Protein AF-V2Y0Q2-F1 (afdb_monomer_lite)

Secondary structure (DSSP, 8-state):
--HHHHHHHHHTS-HHHHHHHHH-HHHHHHHHHHHHHH-TTHHHHHHHHHHHHTS-HHHHHH----STTHHHHHHHHHTT-----

Organism: NCBI:txid592026

Sequence (85 aa):
MDSKITLLLKTVHNPQYYIYYFGGKDKAEKYLNKILKEDKFKNKYINFYNKLKEMTREEASQVSNEFNGAGLIKFAYLNGLEMIA

Foldseek 3Di:
DDPVVVVCCLPPNPVLVVCCVPVNQVSSLVVVQVVLVPDPCNVVLVVLLVVLVVDDLVVLVPDDQPDRCSVVSSVCNNVVRDHDD

Radius of gyration: 12.84 Å; chains: 1; bounding box: 25×32×29 Å

Structure (mmCIF, N/CA/C/O backbone):
data_AF-V2Y0Q2-F1
#
_entry.id   AF-V2Y0Q2-F1
#
loop_
_atom_site.group_PDB
_atom_site.id
_atom_site.type_symbol
_atom_site.label_atom_id
_atom_site.label_alt_id
_atom_site.label_comp_id
_atom_site.label_asym_id
_atom_site.label_entity_id
_atom_site.label_seq_id
_atom_site.pdbx_PDB_ins_code
_atom_site.Cartn_x
_atom_site.Cartn_y
_atom_site.Cartn_z
_atom_site.occupancy
_atom_site.B_iso_or_equiv
_atom_site.auth_seq_id
_atom_site.auth_comp_id
_atom_site.auth_asym_id
_atom_site.auth_atom_id
_atom_site.pdbx_PDB_model_num
ATOM 1 N N . MET A 1 1 ? -7.514 -21.601 15.344 1.00 44.03 1 MET A N 1
ATOM 2 C CA . MET A 1 1 ? -6.402 -21.143 14.484 1.00 44.03 1 MET A CA 1
ATOM 3 C C . MET A 1 1 ? -5.343 -20.574 15.410 1.00 44.03 1 MET A C 1
ATOM 5 O O . MET A 1 1 ? -5.677 -19.716 16.215 1.00 44.03 1 MET A O 1
ATOM 9 N N . ASP A 1 2 ? -4.145 -21.149 15.401 1.00 34.97 2 ASP A N 1
ATOM 10 C CA . ASP A 1 2 ? -3.158 -20.996 16.475 1.00 34.97 2 ASP A CA 1
ATOM 11 C C . ASP A 1 2 ? -2.570 -19.574 16.546 1.00 34.97 2 ASP A C 1
ATOM 13 O O . ASP A 1 2 ? -2.146 -19.002 15.535 1.00 34.97 2 ASP A O 1
ATOM 17 N N . SER A 1 3 ? -2.522 -18.991 17.744 1.00 44.91 3 SER A N 1
ATOM 18 C CA . SER A 1 3 ? -2.086 -17.607 17.995 1.00 44.91 3 SER A CA 1
ATOM 19 C C . SER A 1 3 ? -0.640 -17.356 17.538 1.00 44.91 3 SER A C 1
ATOM 21 O O . SER A 1 3 ? -0.292 -16.246 17.134 1.00 44.91 3 SER A O 1
ATOM 23 N N . LYS A 1 4 ? 0.190 -18.410 17.523 1.00 32.19 4 LYS A N 1
ATOM 24 C CA . LYS A 1 4 ? 1.569 -18.389 17.007 1.00 32.19 4 LYS A CA 1
ATOM 25 C C . LYS A 1 4 ? 1.648 -18.243 15.485 1.00 32.19 4 LYS A C 1
ATOM 27 O O . LYS A 1 4 ? 2.521 -17.530 15.002 1.00 32.19 4 LYS A O 1
ATOM 32 N N . ILE A 1 5 ? 0.725 -18.849 14.735 1.00 35.78 5 ILE A N 1
ATOM 33 C CA . ILE A 1 5 ? 0.677 -18.744 13.264 1.00 35.78 5 ILE A CA 1
ATOM 34 C C . ILE A 1 5 ? 0.300 -17.316 12.854 1.00 35.78 5 ILE A C 1
ATOM 36 O O . ILE A 1 5 ? 0.900 -16.746 11.948 1.00 35.78 5 ILE A O 1
ATOM 40 N N . THR A 1 6 ? -0.627 -16.690 13.583 1.00 38.72 6 THR A N 1
ATOM 41 C CA . THR A 1 6 ? -1.031 -15.291 13.350 1.00 38.72 6 THR A CA 1
ATOM 42 C C . THR A 1 6 ? 0.108 -14.305 13.636 1.00 38.72 6 THR A C 1
ATOM 44 O O . THR A 1 6 ? 0.238 -13.292 12.949 1.00 38.72 6 THR A O 1
ATOM 47 N N . LEU A 1 7 ? 0.960 -14.605 14.623 1.00 34.22 7 LEU A N 1
ATOM 48 C CA . LEU A 1 7 ? 2.133 -13.793 14.944 1.00 34.22 7 LEU A CA 1
ATOM 49 C C . LEU A 1 7 ? 3.257 -13.979 13.910 1.00 34.22 7 LEU A C 1
ATOM 51 O O . LEU A 1 7 ? 3.818 -12.984 13.473 1.00 34.22 7 LEU A O 1
ATOM 55 N N . LEU A 1 8 ? 3.519 -15.212 13.456 1.00 28.47 8 LEU A N 1
ATOM 56 C CA . LEU A 1 8 ? 4.505 -15.533 12.407 1.00 28.47 8 LEU A CA 1
ATOM 57 C C . LEU A 1 8 ? 4.144 -14.936 11.036 1.00 28.47 8 LEU A C 1
ATOM 59 O O . LEU A 1 8 ? 5.010 -14.421 10.329 1.00 28.47 8 LEU A O 1
ATOM 63 N N . LEU A 1 9 ? 2.857 -14.935 10.681 1.00 38.19 9 LEU A N 1
ATOM 64 C CA . LEU A 1 9 ? 2.355 -14.244 9.491 1.00 38.19 9 LEU A CA 1
ATOM 65 C C . LEU A 1 9 ? 2.470 -12.715 9.626 1.00 38.19 9 LEU A C 1
ATOM 67 O O . LEU A 1 9 ? 2.732 -12.022 8.648 1.00 38.19 9 LEU A O 1
ATOM 71 N N . LYS A 1 10 ? 2.344 -12.167 10.842 1.00 44.09 10 LYS A N 1
ATOM 72 C CA . LYS A 1 10 ? 2.597 -10.741 11.104 1.00 44.09 10 LYS A CA 1
ATOM 73 C C . LYS A 1 10 ? 4.080 -10.360 11.046 1.00 44.09 10 LYS A C 1
ATOM 75 O O . LYS A 1 10 ? 4.366 -9.206 10.742 1.00 44.09 10 LYS A O 1
ATOM 80 N N . THR A 1 11 ? 5.004 -11.270 11.362 1.00 41.28 11 THR A N 1
ATOM 81 C CA . THR A 1 11 ? 6.424 -10.931 11.563 1.00 41.28 11 THR A CA 1
ATOM 82 C C . THR A 1 11 ? 7.362 -11.338 10.431 1.00 41.28 11 THR A C 1
ATOM 84 O O . THR A 1 11 ? 8.414 -10.718 10.318 1.00 41.28 11 THR A O 1
ATOM 87 N N . VAL A 1 12 ? 7.024 -12.324 9.588 1.00 42.81 12 VAL A N 1
ATOM 88 C CA . VAL A 1 12 ? 7.989 -12.851 8.594 1.00 42.81 12 VAL A CA 1
ATOM 89 C C . VAL A 1 12 ? 7.433 -12.918 7.168 1.00 42.81 12 VAL A C 1
ATOM 91 O O . VAL A 1 12 ? 8.170 -12.672 6.218 1.00 42.81 12 VAL A O 1
ATOM 94 N N . HIS A 1 13 ? 6.130 -13.144 6.982 1.00 52.19 13 HIS A N 1
ATOM 95 C CA . HIS A 1 13 ? 5.526 -13.172 5.648 1.00 52.19 13 HIS A CA 1
ATOM 96 C C . HIS A 1 13 ? 4.134 -12.556 5.668 1.00 52.19 13 HIS A C 1
ATOM 98 O O . HIS A 1 13 ? 3.150 -13.195 6.035 1.00 52.19 13 HIS A O 1
ATOM 104 N N . ASN A 1 14 ? 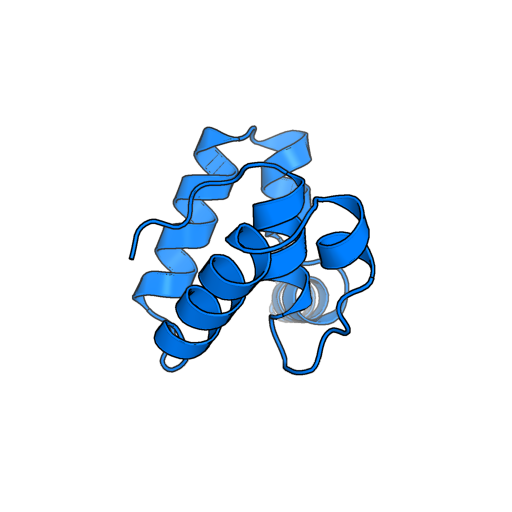4.075 -11.293 5.264 1.00 64.06 14 ASN A N 1
ATOM 105 C CA . ASN A 1 14 ? 2.861 -10.502 5.281 1.00 64.06 14 ASN A CA 1
ATOM 106 C C . ASN A 1 14 ? 1.735 -11.212 4.483 1.00 64.06 14 ASN A C 1
ATOM 108 O O . ASN A 1 14 ? 1.943 -11.519 3.305 1.00 64.06 14 ASN A O 1
ATOM 112 N N . PRO A 1 15 ? 0.555 -11.488 5.084 1.00 64.75 15 PRO A N 1
ATOM 113 C CA . PRO A 1 15 ? -0.537 -12.249 4.464 1.00 64.75 15 PRO A CA 1
ATOM 114 C C . PRO A 1 15 ? -0.957 -11.735 3.088 1.00 64.75 15 PRO A C 1
ATOM 116 O O . PRO A 1 15 ? -1.455 -12.506 2.271 1.00 64.75 15 PRO A O 1
ATOM 119 N N . GLN A 1 16 ? -0.710 -10.454 2.804 1.00 58.91 16 GLN A N 1
ATOM 120 C CA . GLN A 1 16 ? -0.921 -9.859 1.489 1.00 58.91 16 GLN A CA 1
ATOM 121 C C . GLN A 1 16 ? -0.219 -10.607 0.357 1.00 58.91 16 GLN A C 1
ATOM 123 O O . GLN A 1 16 ? -0.810 -10.771 -0.704 1.00 58.91 16 GLN A O 1
ATOM 128 N N . TYR A 1 17 ? 1.015 -11.075 0.578 1.00 65.75 17 TYR A N 1
ATOM 129 C CA . TYR A 1 17 ? 1.769 -11.823 -0.428 1.00 65.75 17 TYR A CA 1
ATOM 130 C C . TYR A 1 17 ? 1.046 -13.127 -0.768 1.00 65.75 17 TYR A C 1
ATOM 132 O O . TYR A 1 17 ? 0.797 -13.413 -1.935 1.00 65.75 17 TYR A O 1
ATOM 140 N N . TYR A 1 18 ? 0.637 -13.885 0.250 1.00 64.19 18 TYR A N 1
ATOM 141 C CA . TYR A 1 18 ? -0.092 -15.138 0.057 1.00 64.19 18 TYR A CA 1
ATOM 142 C C . TYR A 1 18 ? -1.453 -14.916 -0.604 1.00 64.19 18 TYR A C 1
ATOM 144 O O . TYR A 1 18 ? -1.820 -15.637 -1.527 1.00 64.19 18 TYR A O 1
ATOM 152 N N . ILE A 1 19 ? -2.196 -13.897 -0.175 1.00 72.50 19 ILE A N 1
ATOM 153 C CA . ILE A 1 19 ? -3.502 -13.595 -0.765 1.00 72.50 19 ILE A CA 1
ATOM 154 C C . ILE A 1 19 ? -3.343 -13.129 -2.214 1.00 72.50 19 ILE A C 1
ATOM 156 O O . ILE A 1 19 ? -4.157 -13.507 -3.046 1.00 72.50 19 ILE A O 1
ATOM 160 N N . TYR A 1 20 ? -2.293 -12.380 -2.548 1.00 68.69 20 TYR A N 1
ATOM 161 C CA . TYR A 1 20 ? -2.020 -11.993 -3.929 1.00 68.69 20 TYR A CA 1
ATOM 162 C C . TYR A 1 20 ? -1.718 -13.205 -4.816 1.00 68.69 20 TYR A C 1
ATOM 164 O O . TYR A 1 20 ? -2.392 -13.401 -5.825 1.00 68.69 20 TYR A O 1
ATOM 172 N N . TYR A 1 21 ? -0.771 -14.057 -4.413 1.00 70.12 21 TYR A N 1
ATOM 173 C CA . TYR A 1 21 ? -0.344 -15.197 -5.229 1.00 70.12 21 TYR A CA 1
ATOM 174 C C . TYR A 1 21 ? -1.402 -16.303 -5.348 1.00 70.12 21 TYR A C 1
ATOM 176 O O . TYR A 1 21 ? -1.538 -16.893 -6.415 1.00 70.12 21 TYR A O 1
ATOM 184 N N . PHE A 1 22 ? -2.165 -16.584 -4.286 1.00 67.88 22 PHE A N 1
ATOM 185 C CA . PHE A 1 22 ? -3.133 -17.693 -4.270 1.00 67.88 22 PHE A CA 1
ATOM 186 C C . PHE A 1 22 ? -4.594 -17.243 -4.389 1.00 67.88 22 PHE A C 1
ATOM 188 O O . PHE A 1 22 ? -5.459 -18.013 -4.800 1.00 67.88 22 PHE A O 1
ATOM 195 N N . GLY A 1 23 ? -4.895 -16.009 -3.992 1.00 74.69 23 GLY A N 1
ATOM 196 C CA . GLY A 1 23 ? -6.242 -15.442 -3.993 1.00 74.69 23 GLY A CA 1
ATOM 197 C C . GLY A 1 23 ? -6.521 -14.480 -5.148 1.00 74.69 23 GLY A C 1
ATOM 198 O O . GLY A 1 23 ? -7.694 -14.193 -5.396 1.00 74.69 23 GLY A O 1
ATOM 199 N N . GLY A 1 24 ? -5.485 -14.017 -5.851 1.00 83.06 24 GLY A N 1
ATOM 200 C CA . GLY A 1 24 ? -5.589 -13.046 -6.934 1.00 83.06 24 GLY A CA 1
ATOM 201 C C . GLY A 1 24 ? -5.674 -11.595 -6.452 1.00 83.06 24 GLY A C 1
ATOM 202 O O . GLY A 1 24 ? -5.868 -11.305 -5.266 1.00 83.06 24 GLY A O 1
ATOM 203 N N . LYS A 1 25 ? -5.535 -10.677 -7.415 1.00 86.25 25 LYS A N 1
ATOM 204 C CA . LYS A 1 25 ? -5.474 -9.224 -7.201 1.00 86.25 25 LYS A CA 1
ATOM 205 C C . LYS A 1 25 ? -6.661 -8.696 -6.386 1.00 86.25 25 LYS A C 1
ATOM 207 O O . LYS A 1 25 ? -6.444 -8.115 -5.327 1.00 86.25 25 LYS A O 1
ATOM 212 N N . ASP A 1 26 ? -7.892 -8.997 -6.795 1.00 89.12 26 ASP A N 1
ATOM 213 C CA . ASP A 1 26 ? -9.110 -8.473 -6.157 1.00 89.12 26 ASP A CA 1
ATOM 214 C C . ASP A 1 26 ? -9.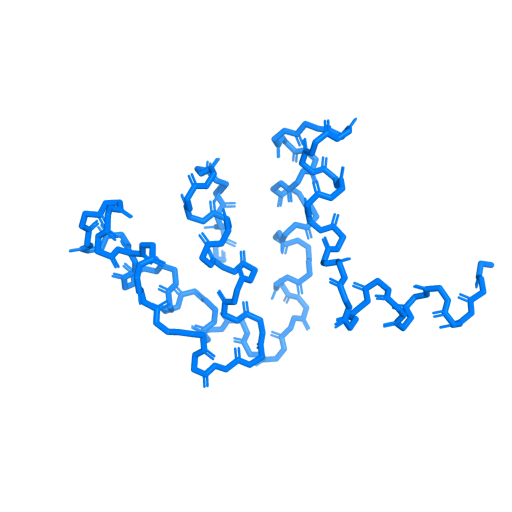208 -8.839 -4.667 1.00 89.12 26 ASP A C 1
ATOM 216 O O . ASP A 1 26 ? -9.580 -8.024 -3.816 1.00 89.12 26 ASP A O 1
ATOM 220 N N . LYS A 1 27 ? -8.846 -10.081 -4.309 1.00 86.88 27 LYS A N 1
ATOM 221 C CA . LYS A 1 27 ? -8.850 -10.521 -2.905 1.00 86.88 27 LYS A CA 1
ATOM 222 C C . LYS A 1 27 ? -7.742 -9.838 -2.112 1.00 86.88 27 LYS A C 1
ATOM 224 O O . LYS A 1 27 ? -7.955 -9.509 -0.942 1.00 86.88 27 LYS A O 1
ATOM 229 N N . ALA A 1 28 ? -6.585 -9.615 -2.733 1.00 85.06 28 ALA A N 1
ATOM 230 C CA . ALA A 1 28 ? -5.474 -8.912 -2.110 1.00 85.06 28 ALA A CA 1
ATOM 231 C C . ALA A 1 28 ? -5.821 -7.445 -1.844 1.00 85.06 28 ALA A C 1
ATOM 233 O O . ALA A 1 28 ? -5.569 -6.965 -0.742 1.00 85.06 28 ALA A O 1
ATOM 234 N N . GLU A 1 29 ? -6.466 -6.755 -2.783 1.00 88.94 29 GLU A N 1
ATOM 235 C CA . GLU A 1 29 ? -6.937 -5.379 -2.594 1.00 88.94 29 GLU A CA 1
ATOM 236 C C . GLU A 1 29 ? -8.013 -5.297 -1.512 1.00 88.94 29 GLU A C 1
ATOM 238 O O . GLU A 1 29 ? -7.922 -4.472 -0.602 1.00 88.94 29 GLU A O 1
ATOM 243 N N . LYS A 1 30 ? -9.005 -6.195 -1.533 1.00 88.25 30 LYS A N 1
ATOM 244 C CA . LYS A 1 30 ? -10.057 -6.222 -0.506 1.00 88.25 30 LYS A CA 1
ATOM 245 C C . LYS A 1 30 ? -9.486 -6.444 0.894 1.00 8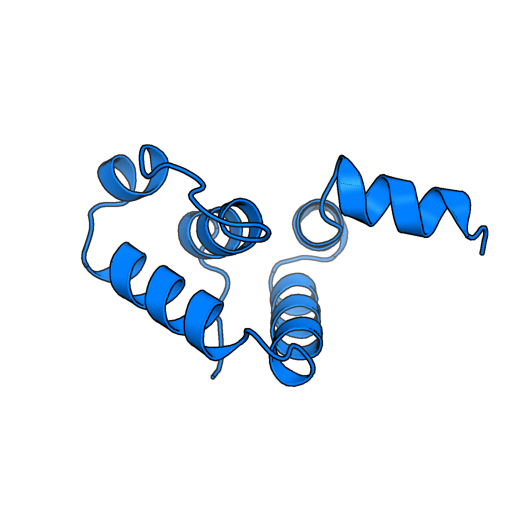8.25 30 LYS A C 1
ATOM 247 O O . LYS A 1 30 ? -9.925 -5.797 1.845 1.00 88.25 30 LYS A O 1
ATOM 252 N N . TYR A 1 31 ? -8.513 -7.345 1.036 1.00 85.19 31 TYR A N 1
ATOM 253 C CA . TYR A 1 31 ? -7.840 -7.566 2.314 1.00 85.19 31 TYR A CA 1
ATOM 254 C C . TYR A 1 31 ? -7.016 -6.340 2.734 1.00 85.19 31 TYR A C 1
ATOM 256 O O . TYR A 1 31 ? -7.118 -5.929 3.887 1.00 85.19 31 TYR A O 1
ATOM 264 N N . LEU A 1 32 ? -6.276 -5.717 1.803 1.00 85.00 32 LEU A N 1
ATOM 265 C CA . LEU A 1 32 ? -5.436 -4.536 2.056 1.00 85.00 32 LEU A CA 1
ATOM 266 C C . LEU A 1 32 ? -6.276 -3.376 2.581 1.00 85.00 32 LEU A C 1
ATOM 268 O O . LEU A 1 32 ? -6.000 -2.811 3.634 1.00 85.00 32 LEU A O 1
ATOM 272 N N . ASN A 1 33 ? -7.348 -3.057 1.867 1.00 87.00 33 ASN A N 1
ATOM 273 C CA . ASN A 1 33 ? -8.214 -1.943 2.219 1.00 87.00 33 ASN A CA 1
ATOM 274 C C . ASN A 1 33 ? -8.977 -2.211 3.524 1.00 87.00 33 ASN A C 1
ATOM 276 O O . ASN A 1 33 ? -9.178 -1.292 4.316 1.00 87.00 33 ASN A O 1
ATOM 280 N N . LYS A 1 34 ? -9.324 -3.475 3.820 1.00 86.12 34 LYS A N 1
ATOM 281 C CA . LYS A 1 34 ? -9.912 -3.845 5.115 1.00 86.12 34 LYS A CA 1
ATOM 282 C C . LYS A 1 34 ? -8.959 -3.559 6.278 1.00 86.12 34 LYS A C 1
ATOM 284 O O . LYS A 1 34 ? -9.373 -2.916 7.236 1.00 86.12 34 LYS A O 1
ATOM 289 N N . ILE A 1 35 ? -7.706 -4.019 6.200 1.00 82.00 35 ILE A N 1
ATOM 290 C CA . ILE A 1 35 ? -6.743 -3.821 7.296 1.00 82.00 35 ILE A CA 1
ATOM 291 C C . ILE A 1 35 ? -6.385 -2.341 7.473 1.00 82.00 35 ILE A C 1
ATOM 293 O O . ILE A 1 35 ? -6.277 -1.877 8.602 1.00 82.00 35 ILE A O 1
ATOM 297 N N . LEU A 1 36 ? -6.266 -1.582 6.379 1.00 83.94 36 LEU A N 1
ATOM 298 C CA . LEU A 1 36 ? -5.929 -0.159 6.429 1.00 83.94 36 LEU A CA 1
ATOM 299 C C . LEU A 1 36 ? -7.057 0.691 7.010 1.00 83.94 36 LEU A C 1
ATOM 301 O O . LEU A 1 36 ? -6.785 1.633 7.749 1.00 83.94 36 LEU A O 1
ATOM 305 N N . LYS A 1 37 ? -8.319 0.365 6.713 1.00 84.81 37 LYS A N 1
ATOM 306 C CA . LYS A 1 37 ? -9.475 1.120 7.216 1.00 84.81 37 LYS A CA 1
ATOM 307 C C . LYS A 1 37 ? -9.542 1.147 8.747 1.00 84.81 37 LYS A C 1
ATOM 309 O O . LYS A 1 37 ? -9.985 2.143 9.317 1.00 84.81 37 LYS A O 1
ATOM 314 N N . GLU A 1 38 ? -9.109 0.066 9.389 1.00 81.56 38 GLU A N 1
ATOM 315 C CA . GLU A 1 38 ? -9.137 -0.123 10.844 1.00 81.56 38 GLU A CA 1
ATOM 316 C C . GLU A 1 38 ? -7.821 0.301 11.530 1.00 81.56 38 GLU A C 1
ATOM 318 O O . GLU A 1 38 ? -7.761 0.375 12.759 1.00 81.56 38 GLU A O 1
ATOM 323 N N . ASP A 1 39 ? -6.764 0.609 10.768 1.00 83.12 39 ASP A N 1
ATOM 324 C CA . ASP A 1 39 ? -5.446 0.926 11.319 1.00 83.12 39 ASP A CA 1
ATOM 325 C C . ASP A 1 39 ? -5.314 2.406 11.723 1.00 83.12 39 ASP A C 1
ATOM 327 O O . ASP A 1 39 ? -5.566 3.332 10.945 1.00 83.12 39 ASP A O 1
ATOM 331 N N . LYS A 1 40 ? -4.835 2.650 12.948 1.00 87.12 40 LYS A N 1
ATOM 332 C CA . LYS A 1 40 ? -4.611 4.003 13.486 1.00 87.12 40 LYS A CA 1
ATOM 333 C C . LYS A 1 40 ? -3.558 4.814 12.716 1.00 87.12 40 LYS A C 1
ATOM 335 O O . LYS A 1 40 ? -3.542 6.037 12.815 1.00 87.12 40 LYS A O 1
ATOM 340 N N . PHE A 1 41 ? -2.681 4.157 11.958 1.00 85.62 41 PHE A N 1
ATOM 341 C CA . PHE A 1 41 ? -1.637 4.768 11.137 1.00 85.62 41 PHE A CA 1
ATOM 342 C C . PHE A 1 41 ? -1.991 4.823 9.644 1.00 85.62 41 PHE A C 1
ATOM 344 O O . PHE A 1 41 ? -1.117 5.134 8.835 1.00 85.62 41 PHE A O 1
ATOM 351 N N . LYS A 1 42 ? -3.254 4.590 9.253 1.00 86.38 42 LYS A N 1
ATOM 352 C CA . LYS A 1 42 ? -3.696 4.581 7.844 1.00 86.38 42 LYS A CA 1
ATOM 353 C C . LYS A 1 42 ? -3.193 5.757 7.004 1.00 86.38 42 LYS A C 1
ATOM 355 O O . LYS A 1 42 ? -2.714 5.555 5.893 1.00 86.38 42 LYS A O 1
ATOM 360 N N . ASN A 1 43 ? -3.199 6.969 7.559 1.00 90.69 43 ASN A N 1
ATOM 361 C CA 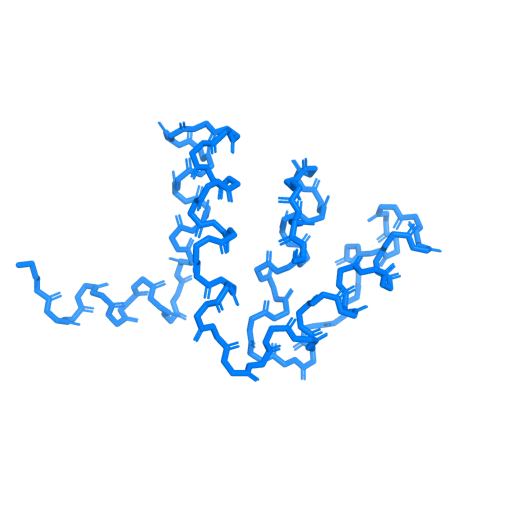. ASN A 1 43 ? -2.745 8.166 6.848 1.00 90.69 43 ASN A CA 1
ATOM 362 C C . ASN A 1 43 ? -1.248 8.092 6.512 1.00 90.69 43 ASN A C 1
ATOM 364 O O . ASN A 1 43 ? -0.834 8.537 5.448 1.00 90.69 43 ASN A O 1
ATOM 368 N N . LYS A 1 44 ? -0.432 7.476 7.378 1.00 90.69 44 LYS A N 1
ATOM 369 C CA . LYS A 1 44 ? 0.995 7.246 7.114 1.00 90.69 44 LYS A CA 1
ATOM 370 C C . LYS A 1 44 ? 1.189 6.282 5.942 1.00 90.69 44 LYS A C 1
ATOM 372 O O . LYS A 1 44 ? 2.037 6.531 5.091 1.00 90.69 44 LYS A O 1
ATOM 377 N N . TYR A 1 45 ? 0.384 5.220 5.877 1.00 91.06 45 TYR A N 1
ATOM 378 C CA . TYR A 1 45 ? 0.402 4.262 4.770 1.00 91.06 45 TYR A CA 1
ATOM 379 C C . TYR A 1 45 ? -0.035 4.899 3.447 1.00 91.06 45 TYR A C 1
ATOM 381 O O . TYR A 1 45 ? 0.658 4.738 2.446 1.00 91.06 45 TYR A O 1
ATOM 389 N N . ILE A 1 46 ? -1.129 5.666 3.452 1.00 90.62 46 ILE A N 1
ATOM 390 C CA . ILE A 1 46 ? -1.643 6.376 2.269 1.00 90.62 46 ILE A CA 1
ATOM 391 C C . ILE A 1 46 ? -0.630 7.409 1.765 1.00 90.62 46 ILE A C 1
ATOM 393 O O . ILE A 1 46 ? -0.319 7.431 0.577 1.00 90.62 46 ILE A O 1
ATOM 397 N N . ASN A 1 47 ? -0.057 8.221 2.658 1.00 93.12 47 ASN A N 1
ATOM 398 C CA . ASN A 1 47 ? 0.948 9.216 2.282 1.00 93.12 47 ASN A CA 1
ATOM 399 C C . ASN A 1 47 ? 2.188 8.560 1.671 1.00 93.12 47 ASN A C 1
ATOM 401 O O . ASN A 1 47 ? 2.713 9.044 0.672 1.00 93.12 47 ASN A O 1
ATOM 405 N N . PHE A 1 48 ? 2.638 7.437 2.236 1.00 93.94 48 PHE A N 1
ATOM 406 C CA . PHE A 1 48 ? 3.754 6.690 1.669 1.00 93.94 48 PHE A CA 1
ATOM 407 C C . PHE A 1 48 ? 3.409 6.104 0.294 1.00 93.94 48 PHE A C 1
ATOM 409 O O . PHE A 1 48 ? 4.204 6.241 -0.626 1.00 93.94 48 PHE A O 1
ATOM 416 N N . TYR A 1 49 ? 2.216 5.529 0.116 1.00 93.12 49 TYR A N 1
ATOM 417 C CA . TYR A 1 49 ? 1.756 5.030 -1.185 1.00 93.12 49 TYR A CA 1
ATOM 418 C C . TYR A 1 49 ? 1.711 6.132 -2.252 1.00 93.12 49 TYR A C 1
ATOM 420 O O . TYR A 1 49 ? 2.180 5.930 -3.368 1.00 93.12 49 TYR A O 1
ATOM 428 N N . ASN A 1 50 ? 1.198 7.315 -1.902 1.00 93.88 50 ASN A N 1
ATOM 429 C CA . ASN A 1 50 ? 1.151 8.461 -2.810 1.00 93.88 50 ASN A CA 1
ATOM 430 C C . ASN A 1 50 ? 2.552 8.977 -3.159 1.00 93.88 50 ASN A C 1
ATOM 432 O O . ASN A 1 50 ? 2.813 9.222 -4.330 1.00 93.88 50 ASN A O 1
ATOM 436 N N . LYS A 1 51 ? 3.478 9.026 -2.193 1.00 94.38 51 LYS A N 1
ATOM 437 C CA . LYS A 1 51 ? 4.891 9.341 -2.457 1.00 94.38 51 LYS A CA 1
ATOM 438 C C . LYS A 1 51 ? 5.517 8.373 -3.469 1.00 94.38 51 LYS A C 1
ATOM 440 O O . LYS A 1 51 ? 6.285 8.799 -4.320 1.00 94.38 51 LYS A O 1
ATOM 445 N N . LEU A 1 52 ? 5.195 7.077 -3.402 1.00 94.88 52 LEU A N 1
ATOM 446 C CA . LEU A 1 52 ? 5.710 6.098 -4.370 1.00 94.88 52 LEU A CA 1
ATOM 447 C C . LEU A 1 52 ? 5.171 6.335 -5.791 1.00 94.88 52 LEU A C 1
ATOM 449 O O . LEU A 1 52 ? 5.898 6.082 -6.745 1.00 94.88 52 LEU A O 1
ATOM 453 N N . LYS A 1 53 ? 3.938 6.845 -5.944 1.00 93.88 53 LYS A N 1
ATOM 454 C CA . LYS A 1 53 ? 3.353 7.185 -7.258 1.00 93.88 53 LYS A CA 1
ATOM 455 C C . LYS A 1 53 ? 4.052 8.351 -7.958 1.00 93.88 53 LYS A C 1
ATOM 457 O O . LYS A 1 53 ? 3.916 8.488 -9.168 1.00 93.88 53 LYS A O 1
ATOM 462 N N . GLU A 1 54 ? 4.763 9.188 -7.211 1.00 95.31 54 GLU A N 1
ATOM 463 C CA . GLU A 1 54 ? 5.542 10.312 -7.744 1.00 95.31 54 GLU A CA 1
ATOM 464 C C . GLU A 1 54 ? 6.920 9.871 -8.272 1.00 95.31 54 GLU A C 1
ATOM 466 O O . GLU A 1 54 ? 7.681 10.695 -8.771 1.00 95.31 54 GLU A O 1
ATOM 471 N N . MET A 1 55 ? 7.249 8.580 -8.159 1.00 95.25 55 MET A N 1
ATOM 472 C CA . MET A 1 55 ? 8.536 7.998 -8.536 1.00 95.25 55 MET A CA 1
ATOM 473 C C . MET A 1 55 ? 8.376 6.986 -9.670 1.00 95.25 55 MET A C 1
ATOM 475 O O . MET A 1 55 ? 7.329 6.347 -9.825 1.00 95.25 55 MET A O 1
ATOM 479 N N . THR A 1 56 ? 9.459 6.754 -10.410 1.00 94.94 56 THR A N 1
ATOM 480 C CA . THR A 1 56 ? 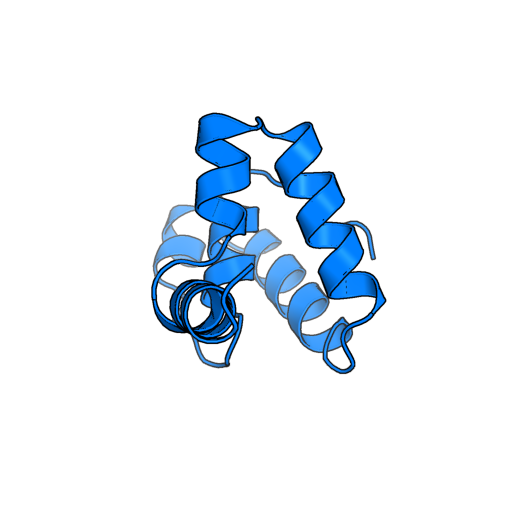9.554 5.575 -11.277 1.00 94.94 56 THR A CA 1
ATOM 481 C C . THR A 1 56 ? 9.468 4.291 -10.450 1.00 94.94 56 THR A C 1
ATOM 483 O O . THR A 1 56 ? 9.696 4.260 -9.235 1.00 94.94 56 THR A O 1
ATOM 486 N N . ARG A 1 57 ? 9.130 3.183 -11.112 1.00 92.50 57 ARG A N 1
ATOM 487 C CA . ARG A 1 57 ? 9.018 1.874 -10.461 1.00 92.50 57 ARG A CA 1
ATOM 488 C C . ARG A 1 57 ? 10.363 1.422 -9.882 1.00 92.50 57 ARG A C 1
ATOM 490 O O . ARG A 1 57 ? 10.405 0.841 -8.796 1.00 92.50 57 ARG A O 1
ATOM 497 N N . GLU A 1 58 ? 11.447 1.712 -10.591 1.00 94.06 58 GLU A N 1
ATOM 498 C CA . GLU A 1 58 ? 12.825 1.429 -10.207 1.00 94.06 58 GLU A CA 1
ATOM 499 C C . GLU A 1 58 ? 13.204 2.207 -8.946 1.00 94.06 58 GLU A C 1
ATOM 501 O O . GLU A 1 58 ? 13.615 1.593 -7.962 1.00 94.06 58 GLU A O 1
ATOM 506 N N . GLU A 1 59 ? 12.984 3.523 -8.919 1.00 96.06 59 GLU A N 1
ATOM 507 C CA . GLU A 1 59 ? 13.230 4.364 -7.739 1.00 96.06 59 GLU A CA 1
ATOM 508 C C . GLU A 1 59 ? 12.417 3.885 -6.535 1.00 96.06 59 GLU A C 1
ATOM 510 O O . GLU A 1 59 ? 12.971 3.635 -5.463 1.00 96.06 59 GLU A O 1
ATOM 515 N N . ALA A 1 60 ? 11.115 3.656 -6.727 1.00 93.44 60 ALA A N 1
ATOM 516 C CA . ALA A 1 60 ? 10.225 3.163 -5.684 1.00 93.44 60 ALA A CA 1
ATOM 517 C C . ALA A 1 60 ? 10.683 1.814 -5.103 1.00 93.44 60 ALA A C 1
ATOM 519 O O . ALA A 1 60 ? 10.518 1.571 -3.905 1.00 93.44 60 ALA A O 1
ATOM 520 N N . SER A 1 61 ? 11.285 0.936 -5.917 1.00 91.00 61 SER A N 1
ATOM 521 C CA . SER A 1 61 ? 11.817 -0.355 -5.455 1.00 91.00 61 SER A CA 1
ATOM 522 C C . SER A 1 61 ? 12.962 -0.191 -4.444 1.00 91.00 61 SER A C 1
ATOM 524 O O . SER A 1 61 ? 13.041 -0.959 -3.475 1.00 91.00 61 SER A O 1
ATOM 526 N N . GLN A 1 62 ? 13.777 0.855 -4.621 1.00 93.50 62 GLN A N 1
ATOM 527 C CA . GLN A 1 62 ? 14.954 1.165 -3.805 1.00 93.50 62 GLN A CA 1
ATOM 528 C C . GLN A 1 62 ? 14.627 1.973 -2.545 1.00 93.50 62 GLN A C 1
ATOM 530 O O . GLN A 1 62 ? 15.458 2.055 -1.641 1.00 93.50 62 GLN A O 1
ATOM 535 N N . VAL A 1 63 ? 13.414 2.527 -2.433 1.00 93.25 63 VAL A N 1
ATOM 536 C CA . VAL A 1 63 ? 12.975 3.243 -1.227 1.00 93.25 63 VAL A CA 1
ATOM 537 C C . VAL A 1 63 ? 13.077 2.330 -0.000 1.00 93.25 63 VAL A C 1
ATOM 539 O O . VAL A 1 63 ? 12.566 1.201 0.017 1.00 93.25 63 VAL A O 1
ATOM 542 N N . SER A 1 64 ? 13.751 2.827 1.036 1.00 89.19 64 SER A N 1
ATOM 543 C CA . SER A 1 64 ? 13.935 2.146 2.315 1.00 89.19 64 SER A CA 1
ATOM 544 C C . SER A 1 64 ? 12.602 1.973 3.054 1.00 89.19 64 SER A C 1
ATOM 546 O O . SER A 1 64 ? 11.674 2.776 2.956 1.00 89.19 64 SER A O 1
ATOM 548 N N . ASN A 1 65 ? 12.493 0.894 3.830 1.00 88.06 65 ASN A N 1
ATOM 549 C CA . ASN A 1 65 ? 11.311 0.633 4.649 1.00 88.06 65 ASN A CA 1
ATOM 550 C C . ASN A 1 65 ? 11.455 1.333 6.012 1.00 88.06 65 ASN A C 1
ATOM 552 O O . ASN A 1 65 ? 11.772 0.695 7.011 1.00 88.06 65 ASN A O 1
ATOM 556 N N . GLU A 1 66 ? 11.227 2.646 6.057 1.00 85.44 66 GLU A N 1
ATOM 557 C CA . GLU A 1 66 ? 11.494 3.496 7.237 1.00 85.44 66 GLU A CA 1
ATOM 558 C C . GLU A 1 66 ? 10.513 3.302 8.410 1.00 85.44 66 GLU A C 1
ATOM 560 O O . GLU A 1 66 ? 10.646 3.922 9.465 1.00 85.44 66 GLU A O 1
ATOM 565 N N . PHE A 1 67 ? 9.482 2.470 8.247 1.00 84.88 67 PHE A N 1
ATOM 566 C CA . PHE A 1 67 ? 8.499 2.203 9.293 1.00 84.88 67 PHE A CA 1
ATOM 567 C C . PHE A 1 67 ? 7.836 0.832 9.135 1.00 84.88 67 PHE A C 1
ATOM 569 O O . PHE A 1 67 ? 7.797 0.248 8.049 1.00 84.88 67 PHE A O 1
ATOM 576 N N . ASN A 1 68 ? 7.257 0.329 10.229 1.00 81.94 68 ASN A N 1
ATOM 577 C CA . ASN A 1 68 ? 6.536 -0.940 10.219 1.00 81.94 68 ASN A CA 1
ATOM 578 C C . ASN A 1 68 ? 5.307 -0.871 9.291 1.00 81.94 68 ASN A C 1
ATOM 580 O O . ASN A 1 68 ? 4.435 -0.017 9.459 1.00 81.94 68 ASN A O 1
ATOM 584 N N . GLY A 1 69 ? 5.261 -1.763 8.303 1.00 82.31 69 GLY A N 1
ATOM 585 C CA . GLY A 1 69 ? 4.269 -1.766 7.228 1.00 82.31 69 GLY A CA 1
ATOM 586 C C . GLY A 1 69 ? 4.720 -1.075 5.935 1.00 82.31 69 GLY A C 1
ATOM 587 O O . GLY A 1 69 ? 4.072 -1.272 4.916 1.00 82.31 69 GLY A O 1
ATOM 588 N N . ALA A 1 70 ? 5.849 -0.356 5.892 1.00 88.31 70 ALA A N 1
ATOM 589 C CA . ALA A 1 70 ? 6.341 0.262 4.649 1.00 88.31 70 ALA A CA 1
ATOM 590 C C . ALA A 1 70 ? 6.570 -0.773 3.530 1.00 88.31 70 ALA A C 1
ATOM 592 O O . ALA A 1 70 ? 6.178 -0.555 2.386 1.00 88.31 70 ALA A O 1
ATOM 593 N N . GLY A 1 71 ? 7.100 -1.951 3.880 1.00 87.50 71 GLY A N 1
ATOM 594 C CA . GLY A 1 71 ? 7.284 -3.050 2.929 1.00 87.50 71 GLY A CA 1
ATOM 595 C C . GLY A 1 71 ? 5.972 -3.554 2.313 1.00 87.50 71 GLY A C 1
ATOM 596 O O . GLY A 1 71 ? 5.949 -3.880 1.130 1.00 87.50 71 GLY A O 1
ATOM 597 N N . LEU A 1 72 ? 4.869 -3.554 3.077 1.00 86.00 72 LEU A N 1
ATOM 598 C CA . LEU A 1 72 ? 3.534 -3.907 2.575 1.00 86.00 72 LEU A CA 1
ATOM 599 C C . LEU A 1 72 ? 3.069 -2.927 1.500 1.00 86.00 72 LEU A C 1
ATOM 601 O O . LEU A 1 72 ? 2.597 -3.335 0.445 1.00 86.00 72 LEU A O 1
ATOM 605 N N . ILE A 1 73 ? 3.197 -1.635 1.788 1.00 89.81 73 ILE A N 1
ATOM 606 C CA . ILE A 1 73 ? 2.730 -0.568 0.903 1.00 89.81 73 ILE A CA 1
ATOM 607 C C . ILE A 1 73 ? 3.588 -0.508 -0.359 1.00 89.81 73 ILE A C 1
ATOM 609 O O . ILE A 1 73 ? 3.056 -0.388 -1.461 1.00 89.81 73 ILE A O 1
ATOM 613 N N . LYS A 1 74 ? 4.907 -0.689 -0.216 1.00 91.00 74 LYS A N 1
ATOM 614 C CA . LYS A 1 74 ? 5.813 -0.824 -1.357 1.00 91.00 74 LYS A CA 1
ATOM 615 C C . LYS A 1 74 ? 5.448 -2.031 -2.219 1.00 91.00 74 LYS A C 1
ATOM 617 O O . LYS A 1 74 ? 5.383 -1.907 -3.436 1.00 91.00 74 LYS A O 1
ATOM 622 N N . PHE A 1 75 ? 5.158 -3.181 -1.609 1.00 88.12 75 PHE A N 1
ATOM 623 C CA . PHE A 1 75 ? 4.677 -4.352 -2.342 1.00 88.12 75 PHE A CA 1
ATOM 624 C C . PHE A 1 75 ? 3.371 -4.067 -3.087 1.00 88.12 75 PHE A C 1
ATOM 626 O O . PHE A 1 75 ? 3.279 -4.393 -4.268 1.00 88.12 75 PHE A O 1
ATOM 633 N N . ALA A 1 76 ? 2.394 -3.441 -2.427 1.00 89.06 76 ALA A N 1
ATOM 634 C CA . ALA A 1 76 ? 1.125 -3.072 -3.041 1.00 89.06 76 ALA A CA 1
ATOM 635 C C . ALA A 1 76 ? 1.340 -2.189 -4.278 1.00 89.06 76 ALA A C 1
ATOM 637 O O . ALA A 1 76 ? 0.857 -2.530 -5.354 1.00 89.06 76 ALA A O 1
ATOM 638 N N . TYR A 1 77 ? 2.155 -1.139 -4.155 1.00 92.62 77 TYR A N 1
ATOM 639 C CA . TYR A 1 77 ? 2.491 -0.246 -5.265 1.00 92.62 77 TYR A CA 1
ATOM 640 C C . TYR A 1 77 ? 3.168 -0.986 -6.420 1.00 92.62 77 TYR A C 1
ATOM 642 O O . TYR A 1 77 ? 2.698 -0.947 -7.556 1.00 92.62 77 TYR A O 1
ATOM 650 N N . LEU A 1 78 ? 4.236 -1.732 -6.126 1.00 91.25 78 LEU A N 1
ATOM 651 C CA . LEU A 1 78 ? 4.968 -2.476 -7.147 1.00 91.25 78 LEU A CA 1
ATOM 652 C C . LEU A 1 78 ? 4.086 -3.540 -7.815 1.00 91.25 78 LEU A C 1
ATOM 654 O O . LEU A 1 78 ? 4.296 -3.860 -8.97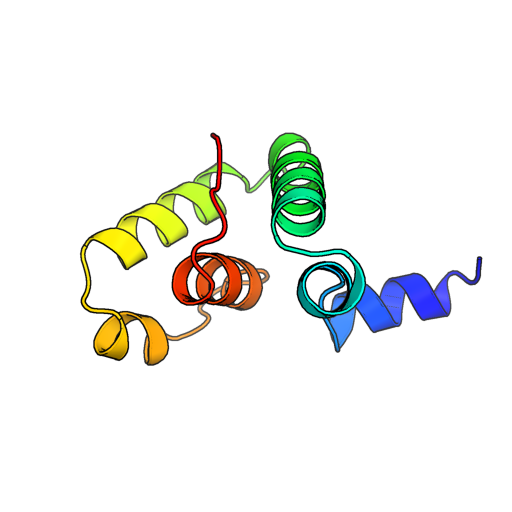5 1.00 91.25 78 LEU A O 1
ATOM 658 N N . ASN A 1 79 ? 3.063 -4.073 -7.158 1.00 89.44 79 ASN A N 1
ATOM 659 C CA . ASN A 1 79 ? 2.171 -5.066 -7.769 1.00 89.44 79 ASN A CA 1
ATOM 660 C C . ASN A 1 79 ? 0.868 -4.460 -8.311 1.00 89.44 79 ASN A C 1
ATOM 662 O O . ASN A 1 79 ? -0.024 -5.199 -8.717 1.00 89.44 79 ASN A O 1
ATOM 666 N N . GLY A 1 80 ? 0.762 -3.126 -8.353 1.00 90.12 80 GLY A N 1
ATOM 667 C CA . GLY A 1 80 ? -0.406 -2.428 -8.887 1.00 90.12 80 GLY A CA 1
ATOM 668 C C . GLY A 1 80 ? -1.691 -2.697 -8.103 1.00 90.12 80 GLY A C 1
ATOM 669 O O . GLY A 1 80 ? -2.762 -2.716 -8.708 1.00 90.12 80 GLY A O 1
ATOM 670 N N . LEU A 1 81 ? -1.582 -2.958 -6.796 1.00 89.44 81 LEU A N 1
ATOM 671 C CA . LEU A 1 81 ? -2.722 -3.110 -5.893 1.00 89.44 81 LEU A CA 1
ATOM 672 C C . LEU A 1 81 ? -3.253 -1.738 -5.500 1.00 89.44 81 LEU A C 1
ATOM 674 O O . LEU A 1 81 ? -2.524 -0.927 -4.929 1.00 89.44 81 LEU A O 1
ATOM 678 N N . GLU A 1 82 ? -4.532 -1.496 -5.746 1.00 88.44 82 GLU A N 1
ATOM 679 C CA . GLU A 1 82 ? -5.157 -0.232 -5.397 1.00 88.44 82 GLU A CA 1
ATOM 680 C C . GLU A 1 82 ? -5.428 -0.111 -3.893 1.00 88.44 82 GLU A C 1
ATOM 682 O O . GLU A 1 82 ? -6.097 -0.936 -3.259 1.00 88.44 82 GLU A O 1
ATOM 687 N N . MET A 1 83 ? -4.912 0.978 -3.322 1.00 81.94 83 MET A N 1
ATOM 688 C CA . MET A 1 83 ? -5.283 1.461 -1.999 1.00 81.94 83 MET A CA 1
ATOM 689 C C . MET A 1 83 ? -6.361 2.529 -2.144 1.00 81.94 83 MET A C 1
ATOM 691 O O . MET A 1 83 ? -6.111 3.605 -2.690 1.00 81.94 83 MET A O 1
ATOM 695 N N . ILE A 1 84 ? -7.545 2.220 -1.633 1.00 71.31 84 ILE A N 1
ATOM 696 C CA . ILE A 1 84 ? -8.686 3.122 -1.558 1.00 71.31 84 ILE A CA 1
ATOM 697 C C . ILE A 1 84 ? -8.655 3.728 -0.152 1.00 71.31 84 ILE A C 1
ATOM 699 O O . ILE A 1 84 ? -8.716 3.000 0.841 1.00 71.31 84 ILE A O 1
ATOM 703 N N . ALA A 1 85 ? -8.465 5.045 -0.084 1.00 57.56 85 ALA A N 1
ATOM 704 C CA . ALA A 1 85 ? -8.435 5.808 1.165 1.00 57.56 85 ALA A CA 1
ATOM 705 C C . ALA A 1 85 ? -9.802 5.830 1.870 1.00 57.56 85 ALA A C 1
ATOM 707 O O . ALA A 1 85 ? -10.832 5.878 1.160 1.00 57.56 85 ALA A O 1
#

pLDDT: mean 78.26, std 18.77, range [28.47, 96.06]